Protein AF-A0A3M7RJV3-F1 (afdb_monomer_lite)

Structure (mmCIF, N/CA/C/O backbone):
data_AF-A0A3M7RJV3-F1
#
_entry.id   AF-A0A3M7RJV3-F1
#
loop_
_atom_site.group_PDB
_atom_site.id
_atom_site.type_symbol
_atom_site.label_atom_id
_atom_site.label_alt_id
_atom_site.label_comp_id
_atom_site.label_asym_id
_atom_site.label_entity_id
_atom_site.label_seq_id
_atom_site.pdbx_PDB_ins_code
_atom_site.Cartn_x
_atom_site.Cartn_y
_atom_site.Cartn_z
_atom_site.occupancy
_atom_site.B_iso_or_equiv
_atom_site.auth_seq_id
_atom_site.auth_comp_id
_atom_site.auth_asym_id
_atom_site.auth_atom_id
_atom_site.pdbx_PDB_model_num
ATOM 1 N N . MET A 1 1 ? 17.253 15.534 -9.104 1.00 44.31 1 MET A N 1
ATOM 2 C CA . MET A 1 1 ? 16.214 15.446 -10.154 1.00 44.31 1 MET A CA 1
ATOM 3 C C . MET A 1 1 ? 16.869 15.829 -11.466 1.00 44.31 1 MET A C 1
ATOM 5 O O . MET A 1 1 ? 17.475 16.889 -11.510 1.00 44.31 1 MET A O 1
ATOM 9 N N . CYS A 1 2 ? 16.834 14.976 -12.491 1.00 44.88 2 CYS A N 1
ATOM 10 C CA . CYS A 1 2 ? 17.346 15.375 -13.802 1.00 44.88 2 CYS A CA 1
ATOM 11 C C . CYS A 1 2 ? 16.314 16.306 -14.449 1.00 44.88 2 CYS A C 1
ATOM 13 O O . CYS A 1 2 ? 15.139 15.962 -14.512 1.00 44.88 2 CYS A O 1
ATOM 15 N N . LEU A 1 3 ? 16.740 17.477 -14.919 1.00 47.97 3 LEU A N 1
ATOM 16 C CA . LEU A 1 3 ? 15.900 18.516 -15.540 1.00 47.97 3 LEU A CA 1
ATOM 17 C C . LEU A 1 3 ? 15.157 18.067 -16.823 1.00 47.97 3 LEU A C 1
ATOM 19 O O . LEU A 1 3 ? 14.415 18.847 -17.410 1.00 47.97 3 LEU A O 1
ATOM 23 N N . ALA A 1 4 ? 15.304 16.805 -17.236 1.00 51.53 4 ALA A N 1
ATOM 24 C CA . ALA A 1 4 ? 14.724 16.230 -18.446 1.00 51.53 4 ALA A CA 1
ATOM 25 C C . ALA A 1 4 ? 13.184 16.160 -18.447 1.00 51.53 4 ALA A C 1
ATOM 27 O O . ALA A 1 4 ? 12.585 16.078 -19.515 1.00 51.53 4 ALA A O 1
ATOM 28 N N . HIS A 1 5 ? 12.521 16.247 -17.288 1.00 48.03 5 HIS A N 1
ATOM 29 C CA . HIS A 1 5 ? 11.059 16.114 -17.214 1.00 48.03 5 HIS A CA 1
ATOM 30 C C . HIS A 1 5 ? 10.298 17.260 -17.883 1.00 48.03 5 HIS A C 1
ATOM 32 O O . HIS A 1 5 ? 9.215 17.035 -18.413 1.00 48.03 5 HIS A O 1
ATOM 38 N N . LYS A 1 6 ? 10.866 18.472 -17.916 1.00 45.84 6 LYS A N 1
ATOM 39 C CA . LYS A 1 6 ? 10.202 19.628 -18.541 1.00 45.84 6 LYS A CA 1
ATOM 40 C C . LYS A 1 6 ? 10.348 19.661 -20.069 1.00 45.84 6 LYS A C 1
ATOM 42 O O . LYS A 1 6 ? 9.535 20.293 -20.726 1.00 45.84 6 LYS A O 1
ATOM 47 N N . ASN A 1 7 ? 11.317 18.929 -20.629 1.00 46.28 7 ASN A N 1
ATOM 48 C CA . ASN A 1 7 ? 11.580 18.848 -22.074 1.00 46.28 7 ASN A CA 1
ATOM 49 C C . ASN A 1 7 ? 11.297 17.454 -22.668 1.00 46.28 7 ASN A C 1
ATOM 51 O O . ASN A 1 7 ? 11.685 17.168 -23.800 1.00 46.28 7 ASN A O 1
ATOM 55 N N . ALA A 1 8 ? 10.608 16.574 -21.932 1.00 46.78 8 ALA A N 1
ATOM 56 C CA . ALA A 1 8 ? 10.288 15.223 -22.396 1.00 46.78 8 ALA A CA 1
ATOM 57 C C . ALA A 1 8 ? 9.333 15.213 -23.607 1.00 46.78 8 ALA A C 1
ATOM 59 O O . ALA A 1 8 ? 9.402 14.304 -24.430 1.00 46.78 8 ALA A O 1
ATOM 60 N N . ASN A 1 9 ? 8.504 16.251 -23.773 1.00 43.56 9 ASN A N 1
ATOM 61 C CA . ASN A 1 9 ? 7.624 16.373 -24.939 1.00 43.56 9 ASN A CA 1
ATOM 62 C C . ASN A 1 9 ? 8.385 16.604 -26.253 1.00 43.56 9 ASN A C 1
ATOM 64 O O . ASN A 1 9 ? 7.890 16.198 -27.296 1.00 43.56 9 ASN A O 1
ATOM 68 N N . LEU A 1 10 ? 9.593 17.180 -26.228 1.00 46.53 10 LEU A N 1
ATOM 69 C CA . LEU A 1 10 ? 10.385 17.399 -27.448 1.00 46.53 10 LEU A CA 1
ATOM 70 C C . LEU A 1 10 ? 11.139 16.134 -27.904 1.00 46.53 10 LEU A C 1
ATOM 72 O O . LEU A 1 10 ? 11.518 16.014 -29.068 1.00 46.53 10 LEU A O 1
ATOM 76 N N . LEU A 1 11 ? 11.350 15.179 -26.990 1.00 48.75 11 LEU A N 1
ATOM 77 C CA . LEU A 1 11 ? 12.041 13.915 -27.263 1.00 48.75 11 LEU A CA 1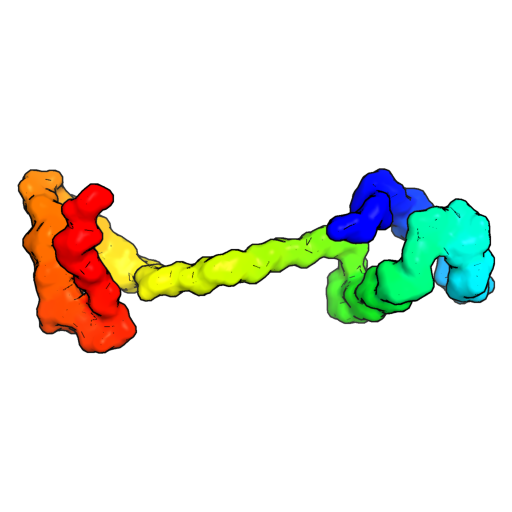
ATOM 78 C C . LEU A 1 11 ? 11.106 12.808 -27.776 1.00 48.75 11 LEU A C 1
ATOM 80 O O . LEU A 1 11 ? 11.595 11.839 -28.346 1.00 48.75 11 LEU A O 1
ATOM 84 N N . VAL A 1 12 ? 9.785 12.938 -27.590 1.00 45.62 12 VAL A N 1
ATOM 85 C CA . VAL A 1 12 ? 8.807 11.887 -27.943 1.00 45.62 12 VAL A CA 1
ATOM 86 C C . VAL A 1 12 ? 7.951 12.247 -29.164 1.00 45.62 12 VAL A C 1
ATOM 88 O O . VAL A 1 12 ? 7.533 11.349 -29.889 1.00 45.62 12 VAL A O 1
ATOM 91 N N . THR A 1 13 ? 7.716 13.531 -29.463 1.00 39.53 13 THR A N 1
ATOM 92 C CA . THR A 1 13 ? 6.928 13.935 -30.650 1.00 39.53 13 THR A CA 1
ATOM 93 C C . THR A 1 13 ? 7.708 13.882 -31.958 1.00 39.53 13 THR A C 1
ATOM 95 O O . THR A 1 13 ? 7.117 13.906 -33.037 1.00 39.53 13 THR A O 1
ATOM 98 N N . ASN A 1 14 ? 9.028 13.734 -31.896 1.00 39.53 14 ASN A N 1
ATOM 99 C CA . ASN A 1 14 ? 9.823 13.530 -33.087 1.00 39.53 14 ASN A CA 1
ATOM 100 C C . ASN A 1 14 ? 9.910 12.039 -33.398 1.00 39.53 14 ASN A C 1
ATOM 102 O O . ASN A 1 14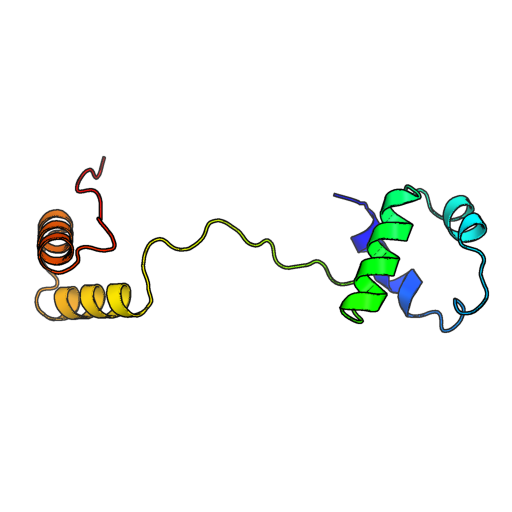 ? 10.730 11.301 -32.857 1.00 39.53 14 ASN A O 1
ATOM 106 N N . LYS A 1 15 ? 9.131 11.642 -34.400 1.00 40.81 15 LYS A N 1
ATOM 107 C CA . LYS A 1 15 ? 9.295 10.461 -35.265 1.00 40.81 15 LYS A CA 1
ATOM 108 C C . LYS A 1 15 ? 10.695 10.367 -35.939 1.00 40.81 15 LYS A C 1
ATOM 110 O O . LYS A 1 15 ? 10.844 9.698 -36.952 1.00 40.81 15 LYS A O 1
ATOM 115 N N . LEU A 1 16 ? 11.719 11.041 -35.401 1.00 42.59 16 LEU A N 1
ATOM 116 C CA . LEU A 1 16 ? 13.054 11.294 -35.954 1.00 42.59 16 LEU A CA 1
ATOM 117 C C . LEU A 1 16 ? 14.170 10.889 -34.969 1.00 42.59 16 LEU A C 1
ATOM 119 O O . LEU A 1 16 ? 15.150 11.605 -34.794 1.00 42.59 16 LEU A O 1
ATOM 123 N N . ALA A 1 17 ? 14.048 9.745 -34.297 1.00 46.25 17 ALA A N 1
ATOM 124 C CA . ALA A 1 17 ? 15.126 9.232 -33.440 1.00 46.25 17 ALA A CA 1
ATOM 125 C C . ALA A 1 17 ? 15.424 7.741 -33.647 1.00 46.25 17 ALA A C 1
ATOM 127 O O . ALA A 1 17 ? 15.953 7.085 -32.757 1.00 46.25 17 ALA A O 1
ATOM 128 N N . ILE A 1 18 ? 15.130 7.201 -34.835 1.00 42.72 18 ILE A N 1
ATOM 129 C CA . ILE A 1 18 ? 15.616 5.865 -35.218 1.00 42.72 18 ILE A CA 1
ATOM 130 C C . ILE A 1 18 ? 17.068 5.932 -35.749 1.00 42.72 18 ILE A C 1
ATOM 132 O O . ILE A 1 18 ? 17.758 4.920 -35.747 1.00 42.72 18 ILE A O 1
ATOM 136 N N . SER A 1 19 ? 17.605 7.113 -36.103 1.00 42.06 19 SER A N 1
ATOM 137 C CA . SER A 1 19 ? 18.956 7.230 -36.695 1.00 42.06 19 SER A CA 1
ATOM 138 C C . SER A 1 19 ? 19.917 8.241 -36.053 1.00 42.06 19 SER A C 1
ATOM 140 O O . SER A 1 19 ? 21.063 8.337 -36.496 1.00 42.06 19 SER A O 1
ATOM 142 N N . PHE A 1 20 ? 19.528 8.983 -35.009 1.00 53.34 20 PHE A N 1
ATOM 143 C CA . PHE A 1 20 ? 20.444 9.948 -34.388 1.00 53.34 20 PHE A CA 1
ATOM 144 C C . PHE A 1 20 ? 21.341 9.282 -33.336 1.00 53.34 20 PHE A C 1
ATOM 146 O O . PHE A 1 20 ? 20.891 8.754 -32.317 1.00 53.34 20 PHE A O 1
ATOM 153 N N . ARG A 1 21 ? 22.652 9.297 -33.604 1.00 57.62 21 ARG A N 1
ATOM 154 C CA . ARG A 1 21 ? 23.701 8.757 -32.728 1.00 57.62 21 ARG A CA 1
ATOM 155 C C . ARG A 1 21 ? 23.620 9.452 -31.361 1.00 57.62 21 ARG A C 1
ATOM 157 O O . ARG A 1 21 ? 23.605 10.677 -31.311 1.00 57.62 21 ARG A O 1
ATOM 164 N N . GLN A 1 22 ? 23.644 8.693 -30.258 1.00 58.72 22 GLN A N 1
ATOM 165 C CA . GLN A 1 22 ? 23.525 9.218 -28.880 1.00 58.72 22 GLN A CA 1
ATOM 166 C C . GLN A 1 22 ? 24.425 10.433 -28.589 1.00 58.72 22 GLN A C 1
ATOM 168 O O . GLN A 1 22 ? 24.024 11.305 -27.830 1.00 58.72 22 GLN A O 1
ATOM 173 N N . ARG A 1 23 ? 25.609 10.515 -29.217 1.0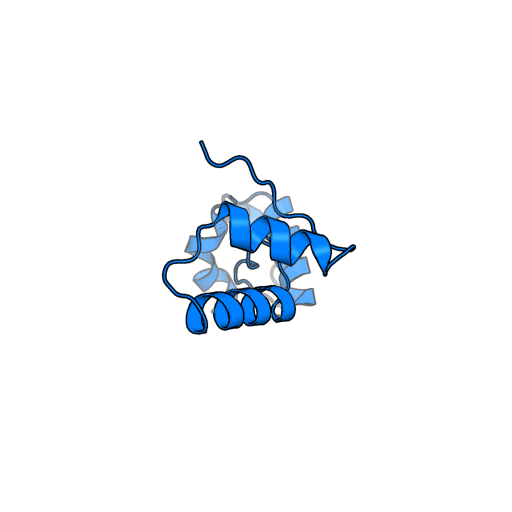0 58.62 23 ARG A N 1
ATOM 174 C CA . ARG A 1 23 ? 26.553 11.637 -29.077 1.00 58.62 23 ARG A CA 1
ATOM 175 C C . ARG A 1 23 ? 25.956 12.992 -29.481 1.00 58.62 23 ARG A C 1
ATOM 177 O O . ARG A 1 23 ? 26.141 13.953 -28.753 1.00 58.62 23 ARG A O 1
ATOM 184 N N . HIS A 1 24 ? 25.170 13.050 -30.555 1.00 59.34 24 HIS A N 1
ATOM 185 C CA . HIS A 1 24 ? 24.553 14.300 -31.017 1.00 59.34 24 HIS A CA 1
ATOM 186 C C . HIS A 1 24 ? 23.440 14.802 -30.084 1.00 59.34 24 HIS A C 1
ATOM 188 O O . HIS A 1 24 ? 23.205 16.001 -29.986 1.00 59.34 24 HIS A O 1
ATOM 194 N N . ILE A 1 25 ? 22.775 13.903 -29.348 1.00 58.59 25 ILE A N 1
ATOM 195 C CA . ILE A 1 25 ? 21.771 14.287 -28.341 1.00 58.59 25 ILE A CA 1
ATOM 196 C C . ILE A 1 25 ? 22.449 14.988 -27.150 1.00 58.59 25 ILE A C 1
ATOM 198 O O . ILE A 1 25 ? 21.878 15.912 -26.577 1.00 58.59 25 ILE A O 1
ATOM 202 N N . LEU A 1 26 ? 23.678 14.582 -26.806 1.00 54.81 26 LEU A N 1
ATOM 203 C CA . LEU A 1 26 ? 24.467 15.166 -25.712 1.00 54.81 26 LEU A CA 1
ATOM 204 C C . LEU A 1 26 ? 25.012 16.558 -26.043 1.00 54.81 26 LEU A C 1
ATOM 206 O O . LEU A 1 26 ? 25.190 17.363 -25.139 1.00 54.81 26 LEU A O 1
ATOM 210 N N . GLU A 1 27 ? 25.279 16.834 -27.320 1.00 55.91 27 GLU A N 1
ATOM 211 C CA . GLU A 1 27 ? 25.748 18.147 -27.779 1.00 55.91 27 GLU A CA 1
ATOM 212 C C . GLU A 1 27 ? 24.624 19.193 -27.779 1.00 55.91 27 GLU A C 1
ATOM 214 O O . GLU A 1 27 ? 24.868 20.364 -27.508 1.00 55.91 27 GLU A O 1
ATOM 219 N N . ILE A 1 28 ? 23.383 18.770 -28.044 1.00 58.12 28 ILE A N 1
ATOM 220 C CA . ILE A 1 28 ? 22.215 19.659 -28.153 1.00 58.12 28 ILE A CA 1
ATOM 221 C C . ILE A 1 28 ? 21.533 19.883 -26.792 1.00 58.12 28 ILE A C 1
ATOM 223 O O . ILE A 1 28 ? 20.894 20.913 -26.574 1.00 58.12 28 ILE A O 1
ATOM 227 N N . GLN A 1 29 ? 21.643 18.933 -25.858 1.00 60.94 29 GLN A N 1
ATOM 228 C CA . GLN A 1 29 ? 20.990 19.013 -24.552 1.00 60.94 29 GLN A CA 1
ATOM 229 C C . GLN A 1 29 ? 22.004 19.067 -23.407 1.00 60.94 29 GLN A C 1
ATOM 231 O O . GLN A 1 29 ? 22.878 18.216 -23.299 1.00 60.94 29 GLN A O 1
ATOM 236 N N . VAL A 1 30 ? 21.806 20.007 -22.472 1.00 71.25 30 VAL A N 1
ATOM 237 C CA . VAL A 1 30 ? 22.533 20.137 -21.185 1.00 71.25 30 VAL A CA 1
ATOM 238 C C . VAL A 1 30 ? 22.137 19.003 -20.220 1.00 71.25 30 VAL A C 1
ATOM 240 O O . VAL A 1 30 ? 21.668 19.213 -19.101 1.00 71.25 30 VAL A O 1
ATOM 243 N N . VAL A 1 31 ? 22.215 17.759 -20.679 1.00 71.50 31 VAL A N 1
ATOM 244 C CA . VAL A 1 31 ? 21.759 16.570 -19.966 1.00 71.50 31 VAL A CA 1
ATOM 245 C C . VAL A 1 31 ? 22.922 15.594 -19.884 1.00 71.50 31 VAL A C 1
ATOM 247 O O . VAL A 1 31 ? 23.569 15.273 -20.874 1.00 71.50 31 VAL A O 1
ATOM 250 N N . SER A 1 32 ? 23.191 15.093 -18.679 1.00 77.81 32 SER A N 1
ATOM 251 C CA . SER A 1 32 ? 24.267 14.124 -18.466 1.00 77.81 32 SER A CA 1
ATOM 252 C C . SER A 1 32 ? 24.050 12.852 -19.309 1.00 77.81 32 SER A C 1
ATOM 254 O O . SER A 1 32 ? 22.925 12.338 -19.340 1.00 77.81 32 SER A O 1
ATOM 256 N N . PRO A 1 33 ? 25.111 12.248 -19.883 1.00 77.25 33 PRO A N 1
ATOM 257 C CA . PRO A 1 33 ? 25.021 10.980 -20.616 1.00 77.25 33 PRO A CA 1
ATOM 258 C C . PRO A 1 33 ? 24.340 9.854 -19.829 1.00 77.25 33 PRO A C 1
ATOM 260 O O . PRO A 1 33 ? 23.604 9.037 -20.386 1.00 77.25 33 PRO A O 1
ATOM 263 N N . LYS A 1 34 ? 24.513 9.847 -18.501 1.00 81.88 34 LYS A N 1
ATOM 264 C CA . LYS A 1 34 ? 23.865 8.885 -17.599 1.00 81.88 34 LYS A CA 1
ATOM 265 C C . LYS A 1 34 ? 22.343 9.050 -17.571 1.00 81.88 34 LYS A C 1
ATOM 267 O O . LYS A 1 34 ? 21.616 8.059 -17.497 1.00 81.88 34 LYS A O 1
ATOM 272 N N . CYS A 1 35 ? 21.851 10.285 -17.646 1.00 81.25 35 CYS A N 1
ATOM 273 C CA . CYS A 1 35 ? 20.419 10.571 -17.712 1.00 81.25 35 CYS A CA 1
ATOM 274 C C . CYS A 1 35 ? 19.823 10.059 -19.030 1.00 81.25 35 CYS A C 1
ATOM 276 O O . CYS A 1 35 ? 18.781 9.409 -19.008 1.00 81.25 35 CYS A O 1
ATOM 278 N N . VAL A 1 36 ? 20.511 10.268 -20.157 1.00 80.50 36 VAL A N 1
ATOM 279 C CA . VAL A 1 36 ? 20.067 9.763 -21.468 1.00 80.50 36 VAL A CA 1
ATOM 280 C C . VAL A 1 36 ? 20.026 8.233 -21.478 1.00 80.50 36 VAL A C 1
ATOM 282 O O . VAL A 1 36 ? 18.995 7.650 -21.806 1.00 80.50 36 VAL A O 1
ATOM 285 N N . SER A 1 37 ? 21.104 7.574 -21.039 1.00 81.44 37 SER A N 1
ATOM 286 C CA . SER A 1 37 ? 21.189 6.106 -20.985 1.00 81.44 37 SER A CA 1
ATOM 287 C C . SER A 1 37 ? 20.110 5.483 -20.086 1.00 81.44 37 SER A C 1
ATOM 289 O O . SER A 1 37 ? 19.387 4.578 -20.504 1.00 81.44 37 SER A O 1
ATOM 291 N N . SER A 1 38 ? 19.925 6.016 -18.873 1.00 82.75 38 SER A N 1
ATOM 292 C CA . SER A 1 38 ? 18.897 5.520 -17.944 1.00 82.75 38 SER A CA 1
ATOM 293 C C . SER A 1 38 ? 17.465 5.775 -18.423 1.00 82.75 38 SER A C 1
ATOM 295 O O . SER A 1 38 ? 16.587 4.953 -18.163 1.00 82.75 38 SER A O 1
ATOM 297 N N . THR A 1 39 ? 17.221 6.877 -19.138 1.00 82.50 39 THR A N 1
ATOM 298 C CA . THR A 1 39 ? 15.908 7.176 -19.732 1.00 82.50 39 THR A CA 1
ATOM 299 C C . THR A 1 39 ? 15.618 6.256 -20.913 1.00 82.50 39 THR A C 1
ATOM 301 O O . THR A 1 39 ? 14.521 5.710 -20.986 1.00 82.50 39 THR A O 1
ATOM 304 N N . LYS A 1 40 ? 16.608 6.008 -21.784 1.00 83.94 40 LYS A N 1
ATOM 305 C CA . LYS A 1 40 ? 16.484 5.058 -22.900 1.00 83.94 40 LYS A CA 1
ATOM 306 C C . LYS A 1 40 ? 16.150 3.654 -22.396 1.00 83.94 40 LYS A C 1
ATOM 308 O O . LYS A 1 40 ? 15.151 3.088 -22.820 1.00 83.94 40 LYS A O 1
ATOM 313 N N . LYS A 1 41 ? 16.926 3.140 -21.434 1.00 86.38 41 LYS A N 1
ATOM 314 C CA . LYS A 1 41 ? 16.674 1.826 -20.825 1.00 86.38 41 LYS A CA 1
ATOM 315 C C . LYS A 1 41 ? 15.263 1.738 -20.237 1.00 86.38 41 LYS A C 1
ATOM 317 O O . LYS A 1 41 ? 14.557 0.765 -20.456 1.00 86.38 41 LYS A O 1
ATOM 322 N N . ARG A 1 42 ? 14.826 2.779 -19.518 1.00 84.81 42 ARG A N 1
ATOM 323 C CA . ARG A 1 42 ? 13.470 2.838 -18.954 1.00 84.81 42 ARG A CA 1
ATOM 324 C C . ARG A 1 42 ? 12.398 2.798 -20.040 1.00 84.81 42 ARG A C 1
ATOM 326 O O . ARG A 1 42 ? 11.412 2.098 -19.864 1.00 84.81 42 ARG A O 1
ATOM 333 N N . TYR A 1 43 ? 12.585 3.538 -21.129 1.00 85.62 43 TYR A N 1
ATOM 334 C CA . TYR A 1 43 ? 11.639 3.558 -22.240 1.00 85.62 43 TYR A CA 1
ATOM 335 C C . TYR A 1 43 ? 11.540 2.193 -22.931 1.00 85.62 43 TYR A C 1
ATOM 337 O O . TYR A 1 43 ? 10.439 1.754 -23.232 1.00 85.62 43 TYR A O 1
ATOM 345 N N . GLU A 1 44 ? 12.658 1.491 -23.114 1.00 86.75 44 GLU A N 1
ATOM 346 C CA . GLU A 1 44 ? 12.661 0.116 -23.636 1.00 86.75 44 GLU A CA 1
ATOM 347 C C . GLU A 1 44 ? 11.939 -0.865 -22.689 1.00 86.75 44 GLU A C 1
ATOM 349 O O . GLU A 1 44 ? 11.262 -1.774 -23.156 1.00 86.75 44 GLU A O 1
ATOM 354 N N . GLU A 1 45 ? 12.028 -0.662 -21.368 1.00 87.38 45 GLU A N 1
ATOM 355 C CA . GLU A 1 45 ? 11.347 -1.491 -20.357 1.00 87.38 45 GLU A CA 1
ATOM 356 C C . GLU A 1 45 ? 9.838 -1.210 -20.239 1.00 87.38 45 GLU A C 1
ATOM 358 O O . GLU A 1 45 ? 9.052 -2.140 -20.077 1.00 87.38 45 GLU A O 1
ATOM 363 N N . THR A 1 46 ? 9.426 0.063 -20.226 1.00 86.00 46 THR A N 1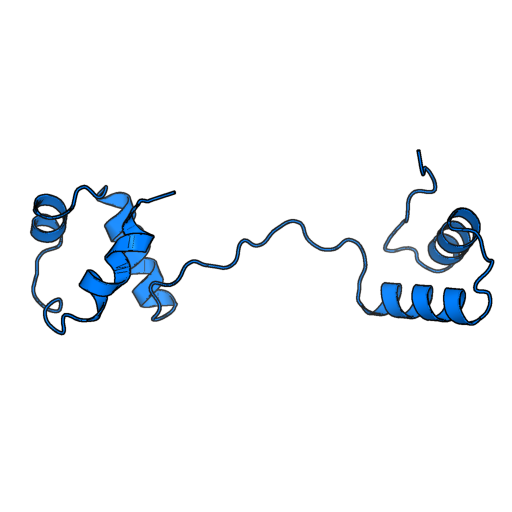
ATOM 364 C CA . THR A 1 46 ? 8.049 0.460 -19.866 1.00 86.00 46 THR A CA 1
ATOM 365 C C . THR A 1 46 ? 7.264 1.102 -21.002 1.00 86.00 46 THR A C 1
ATOM 367 O O . THR A 1 46 ? 6.072 1.346 -20.838 1.00 86.00 46 THR A O 1
ATOM 370 N N . GLY A 1 47 ? 7.905 1.430 -22.127 1.00 84.38 47 GLY A N 1
ATOM 371 C CA . GLY A 1 47 ? 7.302 2.165 -23.245 1.00 84.38 47 GLY A CA 1
ATOM 372 C C . GLY A 1 47 ? 6.951 3.621 -22.921 1.00 84.38 47 GLY A C 1
ATOM 373 O O . GLY A 1 47 ? 6.303 4.297 -23.717 1.00 84.38 47 GLY A O 1
ATOM 374 N N . THR A 1 48 ? 7.350 4.124 -21.748 1.00 81.19 48 THR A N 1
ATOM 375 C CA . THR A 1 48 ? 6.944 5.438 -21.239 1.00 81.19 48 THR A CA 1
ATOM 376 C C . THR A 1 48 ? 8.138 6.257 -20.760 1.00 81.19 48 THR A C 1
ATOM 378 O O . THR A 1 48 ? 9.100 5.740 -20.194 1.00 81.19 48 THR A O 1
ATOM 381 N N . VAL A 1 49 ? 8.064 7.574 -20.973 1.00 80.81 49 VAL A N 1
ATOM 382 C CA . VAL A 1 49 ? 9.058 8.554 -20.484 1.00 80.81 49 VAL A CA 1
ATOM 383 C C . VAL A 1 49 ? 8.586 9.221 -19.180 1.00 80.81 49 VAL A C 1
ATOM 385 O O . VAL A 1 49 ? 9.294 10.032 -18.585 1.00 80.81 49 VAL A O 1
ATOM 388 N N . SER A 1 50 ? 7.390 8.866 -18.697 1.00 82.44 50 SER A N 1
ATOM 389 C CA . SER A 1 50 ? 6.825 9.395 -17.458 1.00 82.44 50 SER A CA 1
ATOM 390 C C . SER A 1 50 ? 7.673 9.024 -16.240 1.00 82.44 50 SER A C 1
ATOM 392 O O . SER A 1 50 ? 8.322 7.973 -16.184 1.00 82.44 50 SER A O 1
ATOM 394 N N . ASP A 1 51 ? 7.635 9.885 -15.226 1.00 80.62 51 ASP A N 1
ATOM 395 C CA . ASP A 1 51 ? 8.230 9.569 -13.935 1.00 80.62 51 ASP A CA 1
ATOM 396 C C . ASP A 1 51 ? 7.589 8.328 -13.314 1.00 80.62 51 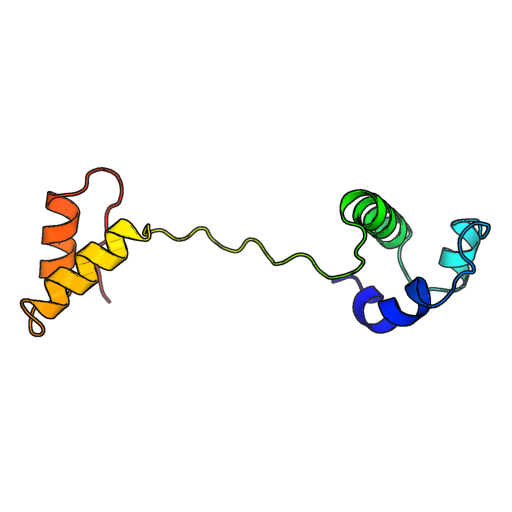ASP A C 1
ATOM 398 O O . ASP A 1 51 ? 6.373 8.140 -13.363 1.00 80.62 51 ASP A O 1
ATOM 402 N N . ARG A 1 52 ? 8.419 7.486 -12.690 1.00 80.44 52 ARG A N 1
ATOM 403 C CA . ARG A 1 52 ? 7.918 6.374 -11.878 1.00 80.44 52 ARG A CA 1
ATOM 404 C C . ARG A 1 52 ? 7.336 6.939 -10.587 1.00 80.44 52 ARG A C 1
ATOM 406 O O . ARG A 1 52 ? 7.932 7.818 -9.959 1.00 80.44 52 ARG A O 1
ATOM 413 N N . SER A 1 53 ? 6.210 6.384 -10.151 1.00 80.62 53 SER A N 1
ATOM 414 C CA . SER A 1 53 ? 5.686 6.657 -8.816 1.00 80.62 53 SER A CA 1
ATOM 415 C C . SER A 1 53 ? 6.750 6.314 -7.774 1.00 80.62 53 SER A C 1
ATOM 417 O O . SER A 1 53 ? 7.336 5.229 -7.803 1.00 80.62 53 SER A O 1
ATOM 419 N N . ARG A 1 54 ? 7.009 7.232 -6.841 1.00 82.75 54 ARG A N 1
ATOM 420 C CA . ARG A 1 54 ? 7.920 6.964 -5.726 1.00 82.75 54 ARG A CA 1
ATOM 421 C C . ARG A 1 54 ? 7.311 5.869 -4.854 1.00 82.75 54 ARG A C 1
ATOM 423 O O . ARG A 1 54 ? 6.162 5.990 -4.443 1.00 82.75 54 ARG A O 1
ATOM 430 N N . SER A 1 55 ? 8.082 4.827 -4.553 1.00 82.00 55 SER A N 1
ATOM 431 C CA . SER A 1 55 ? 7.613 3.658 -3.795 1.00 82.00 55 SER A CA 1
ATOM 432 C C . SER A 1 55 ? 7.249 3.963 -2.337 1.00 82.00 55 SER A C 1
ATOM 434 O O . SER A 1 55 ? 6.526 3.183 -1.725 1.00 82.00 55 SER A O 1
ATOM 436 N N . GLY A 1 56 ? 7.682 5.110 -1.796 1.00 88.31 56 GLY A N 1
ATOM 437 C CA . GLY A 1 56 ? 7.341 5.557 -0.444 1.00 88.31 56 GLY A CA 1
ATOM 438 C C . GLY A 1 56 ? 7.703 4.541 0.647 1.00 88.31 56 GLY A C 1
ATOM 439 O O . GLY A 1 56 ? 8.391 3.550 0.411 1.00 88.31 56 GLY A O 1
ATOM 440 N N . ARG A 1 57 ? 7.241 4.792 1.876 1.00 87.50 57 ARG A N 1
ATOM 441 C CA . ARG A 1 57 ? 7.324 3.801 2.956 1.00 87.50 57 ARG A CA 1
ATOM 442 C C . ARG A 1 57 ? 6.143 2.829 2.833 1.00 87.50 57 ARG A C 1
ATOM 444 O O . ARG A 1 57 ? 5.006 3.302 2.743 1.00 87.50 57 ARG A O 1
ATOM 451 N N . PRO A 1 58 ? 6.367 1.504 2.893 1.00 85.25 58 PRO A N 1
ATOM 452 C CA . PRO A 1 58 ? 5.279 0.536 2.949 1.00 85.25 58 PRO A CA 1
ATOM 453 C C . PRO A 1 58 ? 4.314 0.827 4.103 1.00 85.25 58 PRO A C 1
ATOM 455 O O . PRO A 1 58 ? 4.714 1.270 5.185 1.00 85.25 58 PRO A O 1
ATOM 458 N N . ARG A 1 59 ? 3.023 0.580 3.872 1.00 86.94 59 ARG A N 1
ATOM 459 C CA . ARG A 1 59 ? 1.983 0.780 4.888 1.00 86.94 59 ARG A CA 1
ATOM 460 C C . ARG A 1 59 ? 2.145 -0.265 5.993 1.00 86.94 59 ARG A C 1
ATOM 462 O O . ARG A 1 59 ? 2.274 -1.444 5.693 1.00 86.94 59 ARG A O 1
ATOM 469 N N . LYS A 1 60 ? 2.089 0.166 7.260 1.00 86.19 60 LYS A N 1
ATOM 470 C CA . LYS A 1 60 ? 2.160 -0.744 8.419 1.00 86.19 60 LYS A CA 1
ATOM 471 C C . LYS A 1 60 ? 0.922 -1.637 8.559 1.00 86.19 60 LYS A C 1
ATOM 473 O O . LYS A 1 60 ? 1.047 -2.768 8.998 1.00 86.19 60 LYS A O 1
ATOM 478 N N . LEU A 1 61 ? -0.255 -1.115 8.208 1.00 88.50 61 LEU A N 1
ATOM 479 C CA . LEU A 1 61 ? -1.535 -1.816 8.335 1.00 88.50 61 LEU A CA 1
ATOM 480 C C . LEU A 1 61 ? -2.022 -2.317 6.979 1.00 88.50 61 LEU A C 1
ATOM 482 O O . LEU A 1 61 ? -2.037 -1.558 5.996 1.00 88.50 61 LEU A O 1
ATOM 486 N N . THR A 1 62 ? -2.484 -3.564 6.954 1.00 90.12 62 THR A N 1
ATOM 487 C CA . THR A 1 62 ? -3.152 -4.156 5.794 1.00 90.12 62 THR A CA 1
ATOM 488 C C . THR A 1 62 ? -4.583 -3.619 5.653 1.00 90.12 62 THR A C 1
ATOM 490 O O . THR A 1 62 ? -5.118 -2.953 6.542 1.00 90.12 62 THR A O 1
ATOM 493 N N . LEU A 1 63 ? -5.240 -3.897 4.521 1.00 91.75 63 LEU A N 1
ATOM 494 C CA . LEU A 1 63 ? -6.654 -3.541 4.330 1.00 91.75 63 LEU A CA 1
ATOM 495 C C . LEU A 1 63 ? -7.563 -4.247 5.352 1.00 91.75 63 LEU A C 1
ATOM 497 O O . LEU A 1 63 ? -8.517 -3.648 5.846 1.00 91.75 63 LEU A O 1
ATOM 501 N N . ARG A 1 64 ? -7.236 -5.497 5.704 1.00 91.19 64 ARG A N 1
ATOM 502 C CA . ARG A 1 64 ? -7.972 -6.287 6.698 1.00 91.19 64 ARG A CA 1
ATOM 503 C C . ARG A 1 64 ? -7.916 -5.633 8.076 1.00 91.19 64 ARG A C 1
ATOM 505 O O . ARG A 1 64 ? -8.955 -5.505 8.719 1.00 91.19 64 ARG A O 1
ATOM 512 N N . ASP A 1 65 ? -6.736 -5.170 8.478 1.00 91.19 65 ASP A N 1
ATOM 513 C CA . ASP A 1 65 ? -6.525 -4.515 9.773 1.00 91.19 65 ASP A CA 1
ATOM 514 C C . ASP A 1 65 ? -7.327 -3.218 9.869 1.00 91.19 65 ASP A C 1
ATOM 516 O O . ASP A 1 65 ? -8.021 -2.973 10.852 1.00 91.19 65 ASP A O 1
ATOM 520 N N . LYS A 1 66 ? -7.314 -2.415 8.800 1.00 92.25 66 LYS A N 1
ATOM 521 C CA . LYS A 1 66 ? -8.108 -1.182 8.727 1.00 92.25 66 LYS A CA 1
ATOM 522 C C . LYS A 1 66 ? -9.600 -1.461 8.852 1.00 92.25 66 LYS A C 1
ATOM 524 O O . LYS A 1 66 ? -10.281 -0.802 9.628 1.00 92.25 66 LYS A O 1
ATOM 529 N N . ASN A 1 67 ? -10.106 -2.451 8.122 1.00 94.56 67 ASN A N 1
ATOM 530 C CA . ASN A 1 67 ? -11.522 -2.813 8.173 1.00 94.56 67 ASN A CA 1
ATOM 531 C C . ASN A 1 67 ? -11.929 -3.339 9.553 1.00 94.56 67 ASN A C 1
ATOM 533 O O . ASN A 1 67 ? -13.032 -3.043 10.009 1.00 94.56 67 ASN A O 1
ATOM 537 N N . TYR A 1 68 ? -11.040 -4.078 10.225 1.00 91.56 68 TYR A N 1
ATOM 538 C CA . TYR A 1 68 ? -11.231 -4.483 11.614 1.00 91.56 68 TYR A CA 1
ATOM 539 C C . TYR A 1 68 ? -11.365 -3.255 12.524 1.00 91.56 68 TYR A C 1
ATOM 541 O O . TYR A 1 68 ? -12.376 -3.126 13.207 1.00 91.56 68 TYR A O 1
ATOM 549 N N . ILE A 1 69 ? -10.407 -2.324 12.471 1.00 92.06 69 ILE A N 1
ATOM 550 C CA . ILE A 1 69 ? -10.408 -1.112 13.306 1.00 92.06 69 ILE A CA 1
ATOM 551 C C . ILE A 1 69 ? -11.670 -0.279 13.049 1.00 92.06 69 ILE A C 1
ATOM 553 O O . ILE A 1 69 ? -12.385 0.058 13.987 1.00 92.06 69 ILE A O 1
ATOM 557 N N . PHE A 1 70 ? -12.018 -0.023 11.784 1.00 94.12 70 PHE A N 1
ATOM 558 C CA . PHE A 1 70 ? -13.233 0.722 11.442 1.00 94.12 70 PHE A CA 1
ATOM 559 C C . PHE A 1 70 ? -14.512 0.030 11.910 1.00 94.12 70 PHE A C 1
ATOM 561 O O . PHE A 1 70 ? -15.499 0.699 12.201 1.00 94.12 70 PHE A O 1
ATOM 568 N N . ARG A 1 71 ? -14.545 -1.303 11.953 1.00 94.56 71 ARG A N 1
ATOM 569 C CA . ARG A 1 71 ? -15.694 -2.027 12.498 1.00 94.56 71 ARG A CA 1
ATOM 570 C C . ARG A 1 71 ? -15.794 -1.847 14.008 1.00 94.56 71 ARG A C 1
ATOM 572 O O . ARG A 1 71 ? -16.900 -1.639 14.487 1.00 94.56 71 ARG A O 1
ATOM 579 N N . GLU A 1 72 ? -14.684 -1.923 14.739 1.00 92.88 72 GLU A N 1
ATOM 580 C CA . GLU A 1 72 ? -14.707 -1.723 16.192 1.00 92.88 72 GLU A CA 1
ATOM 581 C C . GLU A 1 72 ? -15.080 -0.275 16.557 1.00 92.88 72 GLU A C 1
ATOM 583 O O . GLU A 1 72 ? -15.949 -0.085 17.400 1.00 92.88 72 GLU A O 1
ATOM 588 N N . ILE A 1 73 ? -14.577 0.728 15.822 1.00 95.06 73 ILE A N 1
ATOM 589 C CA . ILE A 1 73 ? -14.991 2.137 15.984 1.00 95.06 73 ILE A CA 1
ATOM 590 C C . ILE A 1 73 ? -16.495 2.316 15.732 1.00 95.06 73 ILE A C 1
ATOM 592 O O . ILE A 1 73 ? -17.162 3.051 16.446 1.00 95.06 73 ILE A O 1
ATOM 596 N N . ARG A 1 74 ? -17.071 1.643 14.725 1.00 95.69 74 ARG A N 1
ATOM 597 C CA . ARG A 1 74 ? -18.518 1.744 14.455 1.00 95.69 74 ARG A CA 1
ATOM 598 C C . ARG A 1 74 ? -19.387 1.111 15.541 1.00 95.69 74 ARG A C 1
ATOM 600 O O . ARG A 1 74 ? -20.534 1.517 15.679 1.00 95.69 74 ARG A O 1
ATOM 607 N N . LYS A 1 75 ? -18.882 0.103 16.259 1.00 94.75 75 LYS A N 1
ATOM 608 C CA . LYS A 1 75 ? -19.608 -0.515 17.380 1.00 94.75 75 LYS A CA 1
ATOM 609 C C . LYS A 1 75 ? -19.614 0.392 18.605 1.00 94.75 75 LYS A C 1
ATOM 611 O O . LYS A 1 75 ? -20.635 0.489 19.271 1.00 94.75 75 LYS A O 1
ATOM 616 N N . ASP A 1 76 ? -18.471 1.007 18.892 1.00 93.50 76 ASP A N 1
ATOM 617 C CA . ASP A 1 76 ? -18.258 1.857 20.059 1.00 93.50 76 ASP A CA 1
ATOM 618 C C . ASP A 1 76 ? -17.465 3.112 19.642 1.00 93.50 76 ASP A C 1
ATOM 620 O O . ASP A 1 76 ? -16.231 3.126 19.724 1.00 93.50 76 ASP A O 1
ATOM 624 N N . PRO A 1 77 ? -18.146 4.161 19.139 1.00 94.25 77 PRO A N 1
ATOM 625 C CA . PRO A 1 77 ? -17.483 5.352 18.606 1.00 94.25 77 PRO A CA 1
ATOM 626 C C . PRO A 1 77 ? -16.817 6.213 19.685 1.00 94.25 77 PRO A C 1
ATOM 628 O O . PRO A 1 77 ? -16.035 7.097 19.349 1.00 94.25 77 PRO A O 1
ATOM 631 N N . THR A 1 78 ? -17.112 5.969 20.965 1.00 94.56 78 THR A N 1
ATOM 632 C CA . THR A 1 78 ? -16.504 6.656 22.114 1.00 94.56 78 THR A CA 1
ATOM 633 C C . THR A 1 78 ? -15.307 5.891 22.688 1.00 94.56 78 THR A C 1
ATOM 635 O O . THR A 1 78 ? -14.709 6.332 23.671 1.00 94.56 78 THR A O 1
ATOM 638 N N . SER A 1 79 ? -14.936 4.751 22.091 1.00 90.50 79 SER A N 1
ATOM 639 C CA . SER A 1 79 ? -13.760 3.982 22.498 1.00 90.50 79 SER A CA 1
ATOM 640 C C . SER A 1 79 ? -12.466 4.788 22.335 1.00 90.50 79 SER A C 1
ATOM 642 O O . SER A 1 79 ? -12.263 5.493 21.350 1.00 90.50 79 SER A O 1
ATOM 644 N N . SER A 1 80 ? -11.568 4.681 23.320 1.00 91.69 80 SER A N 1
ATOM 645 C CA . SER A 1 80 ? -10.273 5.359 23.263 1.00 91.69 80 SER A CA 1
ATOM 646 C C . SER A 1 80 ? -9.297 4.642 22.329 1.00 91.69 80 SER A C 1
ATOM 648 O O . SER A 1 80 ? -9.298 3.411 22.222 1.00 91.69 80 SER A O 1
ATOM 650 N N . ASP A 1 81 ? -8.383 5.402 21.725 1.00 89.69 81 ASP A N 1
ATOM 651 C CA . ASP A 1 81 ? -7.349 4.854 20.839 1.00 89.69 81 ASP A CA 1
ATOM 652 C C . ASP A 1 81 ? -6.467 3.809 21.538 1.00 89.69 81 ASP A C 1
ATOM 654 O O . ASP A 1 81 ? -6.077 2.808 20.934 1.00 89.69 81 ASP A O 1
ATOM 658 N N . GLN A 1 82 ? -6.180 3.998 22.831 1.00 90.31 82 GLN A N 1
ATOM 659 C CA . GLN A 1 82 ? -5.407 3.046 23.637 1.00 90.31 82 GLN A CA 1
ATOM 660 C C . GLN A 1 82 ? -6.130 1.704 23.799 1.00 90.31 82 GLN A C 1
ATOM 662 O O . GLN A 1 82 ? -5.502 0.645 23.700 1.00 90.31 82 GLN A O 1
ATOM 667 N N . LYS A 1 83 ? -7.450 1.739 24.021 1.00 90.38 83 LYS A N 1
ATOM 668 C CA . LYS A 1 83 ? -8.285 0.538 24.120 1.00 90.38 83 LYS A CA 1
ATOM 669 C C . LYS A 1 83 ? -8.305 -0.197 22.781 1.00 90.38 83 LYS A C 1
ATOM 671 O O . LYS A 1 83 ? -7.975 -1.377 22.734 1.00 90.38 83 LYS A O 1
ATOM 676 N N . LEU A 1 84 ? -8.561 0.519 21.684 1.00 90.38 84 LEU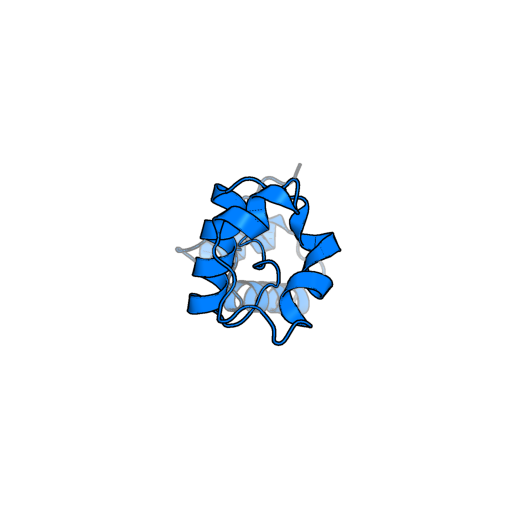 A N 1
ATOM 677 C CA . LEU A 1 84 ? -8.573 -0.047 20.331 1.00 90.38 84 LEU A CA 1
ATOM 678 C C . LEU A 1 84 ? -7.225 -0.661 19.930 1.00 90.38 84 LEU A C 1
ATOM 680 O O . LEU A 1 84 ? -7.190 -1.747 19.350 1.00 90.38 84 LEU A O 1
ATOM 684 N N . ALA A 1 85 ? -6.111 0.003 20.248 1.00 89.75 85 ALA A N 1
ATOM 685 C CA . ALA A 1 85 ? -4.773 -0.510 19.969 1.00 89.75 85 ALA A CA 1
ATOM 686 C C . ALA A 1 85 ? -4.476 -1.780 20.779 1.00 89.75 85 ALA A C 1
ATOM 688 O O . ALA A 1 85 ? -3.961 -2.756 20.231 1.00 89.75 85 ALA A O 1
ATOM 689 N N . THR A 1 86 ? -4.855 -1.807 22.057 1.00 89.94 86 THR A N 1
ATOM 690 C CA . THR A 1 86 ? -4.685 -2.982 22.925 1.00 89.94 86 THR A CA 1
ATOM 691 C C . THR A 1 86 ? -5.533 -4.161 22.441 1.00 89.94 86 THR A C 1
ATOM 693 O O . THR A 1 86 ? -5.015 -5.270 22.296 1.00 89.94 86 THR A O 1
ATOM 696 N N . ASP A 1 87 ? -6.795 -3.916 22.090 1.00 89.38 87 ASP A N 1
ATOM 697 C CA . ASP A 1 87 ? -7.712 -4.924 21.544 1.00 89.38 87 ASP A CA 1
ATOM 698 C C . ASP A 1 87 ? -7.260 -5.454 20.175 1.00 89.38 87 ASP A C 1
ATOM 700 O O . ASP A 1 87 ? -7.456 -6.627 19.850 1.00 89.38 87 ASP A O 1
ATOM 704 N N . PHE A 1 88 ? -6.649 -4.606 19.346 1.00 89.50 88 PHE A N 1
ATOM 705 C CA . PHE A 1 88 ? -6.065 -5.017 18.070 1.00 89.50 88 PHE A CA 1
ATOM 706 C C . PHE A 1 88 ? -4.812 -5.882 18.275 1.00 89.50 88 PHE A C 1
ATOM 708 O O . PHE A 1 88 ? -4.666 -6.940 17.653 1.00 89.50 88 PHE A O 1
ATOM 715 N N . ASN A 1 89 ? -3.930 -5.456 19.180 1.00 88.75 89 ASN A N 1
ATOM 716 C CA . ASN A 1 89 ? -2.683 -6.146 19.501 1.00 88.75 89 ASN A CA 1
ATOM 717 C C . ASN A 1 89 ? -2.914 -7.502 20.186 1.00 88.75 89 ASN A C 1
ATOM 719 O O . ASN A 1 89 ? -2.089 -8.399 20.039 1.00 88.75 89 ASN A O 1
ATOM 723 N N . SER A 1 90 ? -4.014 -7.675 20.926 1.00 86.81 90 SER A N 1
ATOM 724 C CA . SER A 1 90 ? -4.353 -8.962 21.551 1.00 86.81 90 SER A CA 1
ATOM 725 C C . SER A 1 90 ? -4.812 -10.012 20.534 1.00 86.81 90 SER A C 1
ATOM 727 O O . SER A 1 90 ? -4.610 -11.206 20.745 1.00 86.81 90 SER A O 1
ATOM 729 N N . LYS A 1 91 ? -5.389 -9.586 19.404 1.00 83.44 91 LYS A N 1
ATOM 730 C CA . LYS A 1 91 ? -5.922 -10.484 18.363 1.00 83.44 91 LYS A CA 1
ATOM 731 C C . LYS A 1 91 ? -4.967 -10.731 17.203 1.00 83.44 91 LYS A C 1
ATOM 733 O O . LYS A 1 91 ? -5.165 -11.685 16.453 1.00 83.44 91 LYS A O 1
ATOM 738 N N . THR A 1 92 ? -3.961 -9.879 17.017 1.00 76.25 92 THR A N 1
ATOM 739 C CA . THR A 1 92 ? -3.038 -9.965 15.880 1.00 76.25 92 THR A CA 1
ATOM 740 C C . THR A 1 92 ? -1.592 -10.103 16.351 1.00 76.25 92 THR A C 1
ATOM 742 O O . THR A 1 92 ? -1.084 -9.295 17.118 1.00 76.25 92 THR A O 1
ATOM 745 N N . GLN A 1 93 ? -0.903 -11.152 15.887 1.00 69.25 93 GLN A N 1
ATOM 746 C CA . GLN A 1 93 ? 0.514 -11.382 16.213 1.00 69.25 93 GLN A CA 1
ATOM 747 C C . GLN A 1 93 ? 1.469 -10.727 15.199 1.00 69.25 93 GLN A C 1
ATOM 749 O O . GLN A 1 93 ? 2.625 -10.469 15.518 1.00 69.25 93 GLN A O 1
ATOM 754 N N . ALA A 1 94 ? 0.988 -10.439 13.983 1.00 68.62 94 ALA A N 1
ATOM 755 C CA . ALA A 1 94 ? 1.819 -10.004 12.859 1.00 68.62 94 ALA A CA 1
ATOM 756 C C . ALA A 1 94 ? 2.126 -8.494 12.837 1.00 68.62 94 ALA A C 1
ATOM 758 O O . ALA A 1 94 ? 3.136 -8.084 12.270 1.00 68.62 94 ALA A O 1
ATOM 759 N N . VAL A 1 95 ? 1.269 -7.657 13.432 1.00 74.50 95 VAL A N 1
ATOM 760 C CA . VAL A 1 95 ? 1.422 -6.195 13.434 1.00 74.50 95 VAL A CA 1
ATOM 761 C C . VAL A 1 95 ? 1.090 -5.667 14.823 1.00 74.50 95 VAL A C 1
ATOM 763 O O . VAL A 1 95 ? 0.032 -5.979 15.353 1.00 74.50 95 VAL A O 1
ATOM 766 N N . ARG A 1 96 ? 1.981 -4.855 15.408 1.00 78.12 96 ARG A N 1
ATOM 767 C CA . ARG A 1 96 ? 1.751 -4.206 16.707 1.00 78.12 96 ARG A CA 1
ATOM 768 C C . ARG A 1 96 ? 1.606 -2.699 16.534 1.00 78.12 96 ARG A C 1
ATOM 770 O O . ARG A 1 96 ? 2.477 -2.050 15.949 1.00 78.12 96 ARG A O 1
ATOM 777 N N . ILE A 1 97 ? 0.516 -2.147 17.050 1.00 81.25 97 ILE A N 1
ATOM 778 C CA . ILE A 1 97 ? 0.285 -0.706 17.165 1.00 81.25 97 ILE A CA 1
ATOM 779 C C . ILE A 1 97 ? 0.896 -0.249 18.494 1.00 81.25 97 ILE A C 1
ATOM 781 O O . ILE A 1 97 ? 0.657 -0.862 19.531 1.00 81.25 97 ILE A O 1
ATOM 785 N N . SER A 1 98 ? 1.728 0.790 18.471 1.00 77.81 98 SER A N 1
ATOM 786 C CA . SER A 1 98 ? 2.291 1.369 19.694 1.00 77.81 98 SER A CA 1
ATOM 787 C C . SER A 1 98 ? 1.219 2.142 20.460 1.00 77.81 98 SER A C 1
ATOM 789 O O . SER A 1 98 ? 0.527 2.959 19.862 1.00 77.81 98 SER A O 1
ATOM 791 N N . ASN A 1 99 ? 1.147 1.950 21.777 1.00 67.44 99 ASN A N 1
ATOM 792 C CA . ASN A 1 99 ? 0.198 2.657 22.648 1.00 67.44 99 ASN A CA 1
ATOM 793 C C . ASN A 1 99 ? 0.664 4.071 23.058 1.00 67.44 99 ASN A C 1
ATOM 795 O O . ASN A 1 99 ? -0.054 4.762 23.775 1.00 67.44 99 ASN A O 1
ATOM 799 N N . ASN A 1 100 ? 1.851 4.500 22.618 1.00 64.31 100 ASN A N 1
ATOM 800 C CA . ASN A 1 100 ? 2.375 5.832 22.908 1.00 64.31 100 ASN A CA 1
ATOM 801 C C . ASN A 1 100 ? 1.832 6.836 21.893 1.00 64.31 100 ASN A C 1
ATOM 803 O O . ASN A 1 100 ? 2.319 6.907 20.763 1.00 64.31 100 ASN A O 1
ATOM 807 N N . TYR A 1 101 ? 0.844 7.605 22.333 1.00 59.47 101 TYR A N 1
ATOM 808 C CA . TYR A 1 101 ? 0.417 8.839 21.694 1.00 59.47 101 TYR A CA 1
ATOM 809 C C . TYR A 1 101 ? 0.899 9.985 22.596 1.00 59.47 101 TYR A C 1
ATOM 811 O O . TYR A 1 101 ? 0.411 10.118 23.716 1.00 59.47 101 TYR A O 1
ATOM 819 N N . TYR A 1 102 ? 1.912 10.726 22.139 1.00 50.75 102 TYR A N 1
ATOM 820 C CA . TYR A 1 102 ? 2.300 12.041 22.661 1.00 50.75 102 TYR A CA 1
ATOM 821 C C . TYR A 1 102 ? 1.970 13.076 21.592 1.00 50.75 102 TYR A C 1
ATOM 823 O O . TYR A 1 102 ? 2.236 12.766 20.405 1.00 50.75 102 TYR A O 1
#

InterPro domains:
  IPR009057 Homedomain-like superfamily [SSF46689] (21-84)

Organism: Brachionus plicatilis (NCBI:txid10195)

Radius of gyration: 25.06 Å; chains: 1; bounding box: 46×32×61 Å

Foldseek 3Di:
DWPCPVVVVVVPPDPPPPDDDLVVVVVVDPGDSVRVVVQVVVCVVPVDSDDDDDPPDDDLDDPVLVVVLVVVCVVPVPDDPLRSQVVSVVVDPRGHDDSDDD

Secondary structure (DSSP, 8-state):
--GGGGGHHHHHS-S--SS--HHHHHHHS---HHHHHHHHHHHHHHS--SPPPP--SPPSS-HHHHHHHHHHHHH-TT--HHHHHHHHHHH-SS--------

Sequence (102 aa):
MCLAHKNANLLVTNKLAISFRQRHILEIQVVSPKCVSSTKKRYEETGTVSDRSRSGRPRKLTLRDKNYIFREIRKDPTSSDQKLATDFNSKTQAVRISNNYY

pLDDT: mean 74.4, std 17.81, range [39.53, 95.69]